Protein AF-A0A7S2Y1P5-F1 (afdb_monomer_lite)

Secondary structure (DSSP, 8-state):
-HHHHHHHHHHHHHHHTTTS-EEETTEEEPPGGG-HHHHHHHHHHHHHHHHHHHHHHHHHHHHHHHHHHHHHHHHHHHHHHHHHTS-HHHHHHS-HHHHHHHHHHHHHHHHHHHHH--

Sequence (118 aa):
RTLYFGQEYWVAVWTEGAEESVQAFGITFPPQTDGRSAQFQYLTAYAIILCAALAANLARSEWAVAGGSRAAKNVYSAMVARVLHAPMSYFETTPLGRLLNRFTYDMEIVDFVLTQNM

Structure (mmCIF, N/CA/C/O backbone):
data_AF-A0A7S2Y1P5-F1
#
_entry.id   AF-A0A7S2Y1P5-F1
#
loop_
_atom_site.group_PDB
_atom_site.id
_atom_site.type_symbol
_atom_site.label_atom_id
_atom_site.label_alt_id
_atom_site.label_comp_id
_atom_site.label_asym_id
_atom_site.label_entity_id
_atom_site.label_seq_id
_atom_site.pdbx_PDB_ins_code
_atom_site.Cartn_x
_atom_site.Cartn_y
_atom_site.Cartn_z
_atom_site.occupancy
_atom_site.B_iso_or_equiv
_atom_site.auth_seq_id
_atom_site.auth_comp_id
_atom_site.auth_asym_id
_atom_site.auth_atom_id
_atom_site.pdbx_PDB_model_num
ATOM 1 N N . ARG A 1 1 ? 2.676 -7.534 -3.598 1.00 63.53 1 ARG A N 1
ATOM 2 C CA . ARG A 1 1 ? 2.714 -8.771 -4.422 1.00 63.53 1 ARG A CA 1
ATOM 3 C C . ARG A 1 1 ? 2.368 -8.505 -5.889 1.00 63.53 1 ARG A C 1
ATOM 5 O O . ARG A 1 1 ? 3.102 -8.964 -6.742 1.00 63.53 1 ARG A O 1
ATOM 12 N N . THR A 1 2 ? 1.326 -7.731 -6.204 1.00 72.94 2 THR A N 1
ATOM 13 C CA . THR A 1 2 ? 0.969 -7.366 -7.595 1.00 72.94 2 THR A CA 1
ATOM 14 C C . THR A 1 2 ? 2.024 -6.504 -8.299 1.00 72.94 2 THR A C 1
ATOM 16 O O . THR A 1 2 ? 2.385 -6.797 -9.429 1.00 72.94 2 THR A O 1
ATOM 19 N N . LEU A 1 3 ? 2.589 -5.502 -7.614 1.00 78.94 3 LEU A N 1
ATOM 20 C CA . LEU A 1 3 ? 3.652 -4.638 -8.164 1.00 78.94 3 LEU A CA 1
ATOM 21 C C . LEU A 1 3 ? 4.929 -5.408 -8.543 1.00 78.94 3 LEU A C 1
ATOM 23 O O . LEU A 1 3 ? 5.606 -5.046 -9.497 1.00 78.94 3 LEU A O 1
ATOM 27 N N . TYR A 1 4 ? 5.220 -6.493 -7.824 1.00 83.19 4 TYR A N 1
ATOM 28 C CA . TYR A 1 4 ? 6.370 -7.357 -8.087 1.00 83.19 4 TYR A CA 1
ATOM 29 C C . TYR A 1 4 ? 6.233 -8.087 -9.430 1.00 83.19 4 TYR A C 1
ATOM 31 O O . TYR A 1 4 ? 7.174 -8.108 -10.210 1.00 83.19 4 TYR A O 1
ATOM 39 N N . PHE A 1 5 ? 5.033 -8.578 -9.763 1.00 87.12 5 PHE A N 1
ATOM 40 C CA . PHE A 1 5 ? 4.782 -9.187 -11.075 1.00 87.12 5 PHE A CA 1
ATOM 41 C C . PHE A 1 5 ? 5.035 -8.216 -12.234 1.00 87.12 5 PHE A C 1
ATOM 43 O O . PHE A 1 5 ? 5.533 -8.636 -13.271 1.00 87.12 5 PHE A O 1
ATOM 50 N N . GLY A 1 6 ? 4.730 -6.925 -12.063 1.00 85.88 6 GLY A N 1
ATOM 51 C CA . GLY A 1 6 ? 5.020 -5.910 -13.081 1.00 85.88 6 GLY A CA 1
ATOM 52 C C . GLY A 1 6 ? 6.520 -5.666 -13.281 1.00 85.88 6 GLY A C 1
ATOM 53 O O . GLY A 1 6 ? 6.960 -5.464 -14.410 1.00 85.88 6 GLY A O 1
ATOM 54 N N . GLN A 1 7 ? 7.308 -5.722 -12.204 1.00 88.12 7 GLN A N 1
ATOM 55 C CA . GLN A 1 7 ? 8.769 -5.607 -12.266 1.00 88.12 7 GLN A CA 1
ATOM 56 C C . GLN A 1 7 ? 9.394 -6.827 -12.948 1.00 88.12 7 GLN A C 1
ATOM 58 O O . GLN A 1 7 ? 10.186 -6.661 -13.868 1.00 88.12 7 GLN A O 1
ATOM 63 N N . GLU A 1 8 ? 8.985 -8.032 -12.550 1.00 90.25 8 GLU A N 1
ATOM 64 C CA . GLU A 1 8 ? 9.431 -9.291 -13.162 1.00 90.25 8 GLU A CA 1
ATOM 65 C C . GLU A 1 8 ? 9.075 -9.349 -14.653 1.00 90.25 8 GLU A C 1
ATOM 67 O O . GLU A 1 8 ? 9.919 -9.677 -15.485 1.00 90.25 8 GLU A O 1
ATOM 72 N N . TYR A 1 9 ? 7.852 -8.945 -15.012 1.00 90.75 9 TYR A N 1
ATOM 73 C CA . TYR A 1 9 ? 7.431 -8.833 -16.407 1.00 90.75 9 TYR A CA 1
ATOM 74 C C . TYR A 1 9 ? 8.333 -7.882 -17.201 1.00 90.75 9 TYR A C 1
ATOM 76 O O . TYR A 1 9 ? 8.778 -8.218 -18.295 1.00 90.75 9 TYR A O 1
ATOM 84 N N . TRP A 1 10 ? 8.633 -6.702 -16.650 1.00 92.31 10 TRP A N 1
ATOM 85 C CA . TRP A 1 10 ? 9.505 -5.748 -17.327 1.00 92.31 10 TRP A CA 1
ATOM 86 C C . TRP A 1 10 ? 10.932 -6.270 -17.491 1.00 92.31 10 TRP A C 1
ATOM 88 O O . TRP A 1 10 ? 11.528 -6.073 -18.544 1.00 92.31 10 TRP A O 1
ATOM 98 N N . VAL A 1 11 ? 11.478 -6.951 -16.481 1.00 91.81 11 VAL A N 1
ATOM 99 C CA . VAL A 1 11 ? 12.808 -7.567 -16.577 1.00 91.81 11 VAL A CA 1
ATOM 100 C C . VAL A 1 11 ? 12.826 -8.643 -17.663 1.00 91.81 11 VAL A C 1
ATOM 102 O O . VAL A 1 11 ? 13.771 -8.669 -18.445 1.00 91.81 11 VAL A O 1
ATOM 105 N N . ALA A 1 12 ? 11.772 -9.456 -17.784 1.00 91.50 12 ALA A N 1
ATOM 106 C CA . ALA A 1 12 ? 11.657 -10.445 -18.857 1.00 91.50 12 ALA A CA 1
ATOM 107 C C . ALA A 1 12 ? 11.674 -9.788 -20.252 1.00 91.50 12 ALA A C 1
ATOM 109 O O . ALA A 1 12 ? 12.500 -10.144 -21.093 1.00 91.50 12 ALA A O 1
ATOM 110 N N . VAL A 1 13 ? 10.843 -8.762 -20.460 1.00 90.25 13 VAL A N 1
ATOM 111 C CA . VAL A 1 13 ? 10.807 -7.961 -21.700 1.00 90.25 13 VAL A CA 1
ATOM 112 C C . VAL A 1 13 ? 12.162 -7.306 -21.987 1.00 90.25 13 VAL A C 1
ATOM 114 O O . VAL A 1 13 ? 12.630 -7.285 -23.123 1.00 90.25 13 VAL A O 1
ATOM 117 N N . TRP A 1 14 ? 12.818 -6.775 -20.954 1.00 90.38 14 TRP A N 1
ATOM 118 C CA . TRP A 1 14 ? 14.134 -6.160 -21.083 1.00 90.38 14 TRP A CA 1
ATOM 119 C C . TRP A 1 14 ? 15.185 -7.195 -21.524 1.00 90.38 14 TRP A C 1
ATOM 121 O O . TRP A 1 14 ? 15.993 -6.904 -22.406 1.00 90.38 14 TRP A O 1
ATOM 131 N N . THR A 1 15 ? 15.157 -8.416 -20.979 1.00 90.19 15 THR A N 1
ATOM 132 C CA . THR A 1 15 ? 16.076 -9.491 -21.394 1.00 90.19 15 THR A CA 1
ATOM 133 C C . THR A 1 15 ? 15.822 -10.009 -22.811 1.00 90.19 15 THR A C 1
ATOM 135 O O . THR A 1 15 ? 16.771 -10.411 -23.477 1.00 90.19 15 THR A O 1
ATOM 138 N N . GLU A 1 16 ? 14.579 -9.962 -23.291 1.00 89.12 16 GLU A N 1
ATOM 139 C CA . GLU A 1 16 ? 14.207 -10.361 -24.655 1.00 89.12 16 GLU A CA 1
ATOM 140 C C . GLU A 1 16 ? 14.715 -9.356 -25.707 1.00 89.12 16 GLU A C 1
ATOM 142 O O . GLU A 1 16 ? 15.165 -9.749 -26.780 1.00 89.12 16 GLU A O 1
ATOM 147 N N . GLY A 1 17 ? 14.767 -8.063 -25.364 1.00 85.81 17 GLY A N 1
ATOM 148 C CA . GLY A 1 17 ? 15.264 -6.985 -26.233 1.00 85.81 17 GLY A CA 1
ATOM 149 C C . GLY A 1 17 ? 16.785 -6.915 -26.407 1.00 85.81 17 GLY A C 1
ATOM 150 O O . GLY A 1 17 ? 17.324 -5.847 -26.713 1.00 85.81 17 GLY A O 1
ATOM 151 N N . ALA A 1 18 ? 17.505 -8.011 -26.151 1.00 83.50 18 ALA A N 1
ATOM 152 C CA . ALA A 1 18 ? 18.960 -8.059 -26.265 1.00 83.50 18 ALA A CA 1
ATOM 153 C C . ALA A 1 18 ? 19.419 -7.907 -27.726 1.00 83.50 18 ALA A C 1
ATOM 155 O O . ALA A 1 18 ? 20.218 -7.018 -28.026 1.00 83.50 18 ALA A O 1
ATOM 156 N N . GLU A 1 19 ? 18.884 -8.738 -28.623 1.00 81.69 19 GLU A N 1
ATOM 157 C CA . GLU A 1 19 ? 19.267 -8.784 -30.044 1.00 81.69 19 GLU A CA 1
ATOM 158 C C . GLU A 1 19 ? 18.135 -8.351 -30.988 1.00 81.69 19 GLU A C 1
ATOM 160 O O . GLU A 1 19 ? 18.410 -7.817 -32.061 1.00 81.69 19 GLU A O 1
ATOM 165 N N . GLU A 1 20 ? 16.873 -8.510 -30.577 1.00 85.19 20 GLU A N 1
ATOM 166 C CA . GLU A 1 20 ? 15.695 -8.142 -31.368 1.00 85.19 20 GLU A CA 1
ATOM 167 C C . GLU A 1 20 ? 14.957 -6.932 -30.774 1.00 85.19 20 GLU A C 1
ATOM 169 O O . GLU A 1 20 ? 15.084 -6.606 -29.593 1.00 85.19 20 GLU A O 1
ATOM 174 N N . SER A 1 21 ? 14.184 -6.229 -31.607 1.00 84.56 21 SER A N 1
ATOM 175 C CA . SER A 1 21 ? 13.338 -5.126 -31.148 1.00 84.56 21 SER A CA 1
ATOM 176 C C . SER A 1 21 ? 12.091 -5.665 -30.456 1.00 84.56 21 SER A C 1
ATOM 178 O O . SER A 1 21 ? 11.346 -6.440 -31.058 1.00 84.56 21 SER A O 1
ATOM 180 N N . VAL A 1 22 ? 11.809 -5.195 -29.243 1.00 88.25 22 VAL A N 1
ATOM 181 C CA . VAL A 1 22 ? 10.649 -5.642 -28.463 1.00 88.25 22 VAL A CA 1
ATOM 182 C C . VAL A 1 22 ? 9.634 -4.516 -28.338 1.00 88.25 22 VAL A C 1
ATOM 184 O O . VAL A 1 22 ? 9.979 -3.353 -28.120 1.00 88.25 22 VAL A O 1
ATOM 187 N N . GLN A 1 23 ? 8.352 -4.853 -28.468 1.00 85.88 23 GLN A N 1
ATOM 188 C CA . GLN A 1 23 ? 7.264 -3.910 -28.253 1.00 85.88 23 GLN A CA 1
ATOM 189 C C . GLN A 1 23 ? 6.707 -4.070 -26.838 1.00 85.88 23 GLN A C 1
ATOM 191 O O . GLN A 1 23 ? 6.169 -5.116 -26.483 1.00 85.88 23 GLN A O 1
ATOM 196 N N . ALA A 1 24 ? 6.788 -3.013 -26.032 1.00 83.75 24 ALA A N 1
ATOM 197 C CA . ALA A 1 24 ? 6.260 -3.008 -24.675 1.00 83.75 24 ALA A CA 1
ATOM 198 C C . ALA A 1 24 ? 5.572 -1.680 -24.361 1.00 83.75 24 ALA A C 1
ATOM 200 O O . ALA A 1 24 ? 6.015 -0.615 -24.781 1.00 83.75 24 ALA A O 1
ATOM 201 N N . PHE A 1 25 ? 4.446 -1.738 -23.645 1.00 80.00 25 PHE A N 1
ATOM 202 C CA . PHE A 1 25 ? 3.622 -0.561 -23.325 1.00 80.00 25 PHE A CA 1
ATOM 203 C C . PHE A 1 25 ? 3.212 0.286 -24.552 1.00 80.00 25 PHE A C 1
ATOM 205 O O . PHE A 1 25 ? 3.012 1.491 -24.438 1.00 80.00 25 PHE A O 1
ATOM 212 N N . GLY A 1 26 ? 3.098 -0.334 -25.734 1.00 81.44 26 GLY A N 1
ATOM 213 C CA . GLY A 1 26 ? 2.800 0.359 -26.996 1.00 81.44 26 GLY A CA 1
ATOM 214 C C . GLY A 1 26 ? 3.983 1.129 -27.602 1.00 81.44 26 GLY A C 1
ATOM 215 O O . GLY A 1 26 ? 3.818 1.778 -28.631 1.00 81.44 26 GLY A O 1
ATOM 216 N N . ILE A 1 27 ? 5.171 1.037 -27.000 1.00 84.06 27 ILE A N 1
ATOM 217 C CA . ILE A 1 27 ? 6.419 1.648 -27.463 1.00 84.06 27 ILE A CA 1
ATOM 218 C C . ILE A 1 27 ? 7.298 0.540 -28.054 1.00 84.06 27 ILE A C 1
ATOM 220 O O . ILE A 1 27 ? 7.392 -0.552 -27.494 1.00 84.06 27 ILE A O 1
ATOM 224 N N . THR A 1 28 ? 7.922 0.804 -29.202 1.00 86.62 28 THR A N 1
ATOM 225 C CA . THR A 1 28 ? 8.900 -0.121 -29.797 1.00 86.62 28 THR A CA 1
ATOM 226 C C . THR A 1 28 ? 10.279 0.232 -29.267 1.00 86.62 28 THR A C 1
ATOM 228 O O . THR A 1 28 ? 10.730 1.363 -29.452 1.00 86.62 28 THR A O 1
ATOM 231 N N . PHE A 1 29 ? 10.929 -0.717 -28.603 1.00 87.19 29 PHE A N 1
ATOM 232 C CA . PHE A 1 29 ? 12.280 -0.553 -28.095 1.00 87.19 29 PHE A CA 1
ATOM 233 C C . PHE A 1 29 ? 13.281 -1.176 -29.079 1.00 87.19 29 PHE A C 1
ATOM 235 O O . PHE A 1 29 ? 13.090 -2.322 -29.495 1.00 87.19 29 PHE A O 1
ATOM 242 N N . PRO A 1 30 ? 14.329 -0.438 -29.486 1.00 86.62 30 PRO A N 1
ATOM 243 C CA . PRO A 1 30 ? 15.372 -0.976 -30.350 1.00 86.62 30 PRO A CA 1
ATOM 244 C C . PRO A 1 30 ? 16.219 -2.029 -29.609 1.00 86.62 30 PRO A C 1
ATOM 246 O O . PRO A 1 30 ? 16.230 -2.043 -28.371 1.00 86.62 30 PRO A O 1
ATOM 249 N N . PRO A 1 31 ? 16.948 -2.892 -30.337 1.00 88.06 31 PRO A N 1
ATOM 250 C CA . PRO A 1 31 ? 17.881 -3.841 -29.738 1.00 88.06 31 PRO A CA 1
ATOM 251 C C . PRO A 1 31 ? 18.916 -3.147 -28.848 1.00 88.06 31 PRO A C 1
ATOM 253 O O . PRO A 1 31 ? 19.401 -2.057 -29.160 1.00 88.06 31 PRO A O 1
ATOM 256 N N . GLN A 1 32 ? 19.320 -3.785 -27.751 1.00 85.19 32 GLN A N 1
ATOM 257 C CA . GLN A 1 32 ? 20.368 -3.239 -26.876 1.00 85.19 32 GLN A CA 1
ATOM 258 C C . GLN A 1 32 ? 21.741 -3.132 -27.551 1.00 85.19 32 GLN A C 1
ATOM 260 O O . GLN A 1 32 ? 22.586 -2.352 -27.099 1.00 85.19 32 GLN A O 1
ATOM 265 N N . THR A 1 33 ? 21.972 -3.908 -28.612 1.00 83.81 33 THR A N 1
ATOM 266 C CA . THR A 1 33 ? 23.199 -3.886 -29.421 1.00 83.81 33 THR A CA 1
ATOM 267 C C . THR A 1 33 ? 23.359 -2.604 -30.237 1.00 83.81 33 THR A C 1
ATOM 269 O O . THR A 1 33 ? 24.482 -2.266 -30.608 1.00 83.81 33 THR A O 1
ATOM 272 N N . ASP A 1 34 ? 22.280 -1.840 -30.436 1.00 81.38 34 ASP A N 1
ATOM 273 C CA . ASP A 1 34 ? 22.240 -0.621 -31.259 1.00 81.38 34 ASP A CA 1
ATOM 274 C C . ASP A 1 34 ? 22.872 0.610 -30.563 1.00 81.38 34 ASP A C 1
ATOM 276 O O . ASP A 1 34 ? 22.798 1.750 -31.027 1.00 81.38 34 ASP A O 1
ATOM 280 N N . GLY A 1 35 ? 23.534 0.383 -29.423 1.00 85.94 35 GLY A N 1
ATOM 281 C CA . GLY A 1 35 ? 24.381 1.347 -28.733 1.00 85.94 35 GLY A CA 1
ATOM 282 C C . GLY A 1 35 ? 23.820 1.858 -27.405 1.00 85.94 35 GLY A C 1
ATOM 283 O O . GLY A 1 35 ? 22.800 1.414 -26.876 1.00 85.94 35 GLY A O 1
ATOM 284 N N . ARG A 1 36 ? 24.528 2.832 -26.821 1.00 85.19 36 ARG A N 1
ATOM 285 C CA . ARG A 1 36 ? 24.253 3.331 -25.462 1.00 85.19 36 ARG A CA 1
ATOM 286 C C . ARG A 1 36 ? 22.883 4.005 -25.331 1.00 85.19 36 ARG A C 1
ATOM 288 O O . ARG A 1 36 ? 22.283 3.959 -24.262 1.00 85.19 36 ARG A O 1
ATOM 295 N N . SER A 1 37 ? 22.396 4.635 -26.401 1.00 86.12 37 SER A N 1
ATOM 296 C CA . SER A 1 37 ? 21.086 5.297 -26.441 1.00 86.12 37 SER A CA 1
ATOM 297 C C . SER A 1 37 ? 19.936 4.308 -26.245 1.00 86.12 37 SER A C 1
ATOM 299 O O . SER A 1 37 ? 19.026 4.604 -25.473 1.00 86.12 37 SER A O 1
ATOM 301 N N . ALA A 1 38 ? 20.008 3.126 -26.868 1.00 85.62 38 ALA A N 1
ATOM 302 C CA . ALA A 1 38 ? 19.022 2.060 -26.705 1.00 85.62 38 ALA A CA 1
ATOM 303 C C . ALA A 1 38 ? 18.982 1.569 -25.250 1.00 85.62 38 ALA A C 1
ATOM 305 O O . ALA A 1 38 ? 17.924 1.542 -24.626 1.00 85.62 38 ALA A O 1
ATOM 306 N N . GLN A 1 39 ? 20.148 1.303 -24.650 1.00 87.31 39 GLN A N 1
ATOM 307 C CA . GLN A 1 39 ? 20.254 0.867 -23.250 1.00 87.31 39 GLN A CA 1
ATOM 308 C C . GLN A 1 39 ? 19.670 1.887 -22.256 1.00 87.31 39 GLN A C 1
ATOM 310 O O . GLN A 1 39 ? 19.006 1.505 -21.289 1.00 87.31 39 GLN A O 1
ATOM 315 N N . PHE A 1 40 ? 19.867 3.189 -22.499 1.00 89.31 40 PHE A N 1
ATOM 316 C CA . PHE A 1 40 ? 19.289 4.240 -21.657 1.00 89.31 40 PHE A CA 1
ATOM 317 C C . PHE A 1 40 ? 17.756 4.259 -21.687 1.00 89.31 40 PHE A C 1
ATOM 319 O O . PHE A 1 40 ? 17.148 4.587 -20.665 1.00 89.31 40 PHE A O 1
ATOM 326 N N . GLN A 1 41 ? 17.116 3.895 -22.803 1.00 87.69 41 GLN A N 1
ATOM 327 C CA . GLN A 1 41 ? 15.653 3.832 -22.885 1.00 87.69 41 GLN A CA 1
ATOM 328 C C . GLN A 1 41 ? 15.088 2.734 -21.973 1.00 87.69 41 GLN A C 1
ATOM 330 O O . GLN A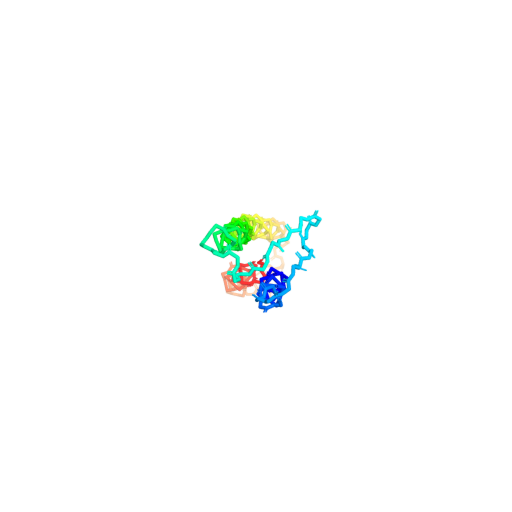 1 41 ? 14.171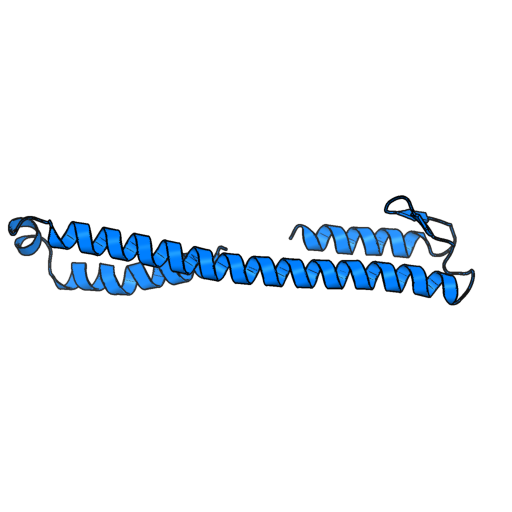 3.009 -21.196 1.00 87.69 41 GLN A O 1
ATOM 335 N N . TYR A 1 42 ? 15.685 1.536 -21.984 1.00 89.56 42 TYR A N 1
ATOM 336 C CA . TYR A 1 42 ? 15.294 0.444 -21.082 1.00 89.56 42 TYR A CA 1
ATOM 337 C C . TYR A 1 42 ? 15.512 0.805 -19.608 1.00 89.56 42 TYR A C 1
ATOM 339 O O . TYR A 1 42 ? 14.627 0.591 -18.776 1.00 89.56 42 TYR A O 1
ATOM 347 N N . LEU A 1 43 ? 16.661 1.415 -19.290 1.00 91.19 43 LEU A N 1
ATOM 348 C CA . LEU A 1 43 ? 16.980 1.851 -17.929 1.00 91.19 43 LEU A CA 1
ATOM 349 C C . LEU A 1 43 ? 15.997 2.918 -17.430 1.00 91.19 43 LEU A C 1
ATOM 351 O O . LEU A 1 43 ? 15.541 2.856 -16.291 1.00 91.19 43 LEU A O 1
ATOM 355 N N . THR A 1 44 ? 15.652 3.885 -18.284 1.00 91.00 44 THR A N 1
ATOM 356 C CA . THR A 1 44 ? 14.716 4.964 -17.939 1.00 91.00 44 THR A CA 1
ATOM 357 C C . THR A 1 44 ? 13.317 4.412 -17.681 1.00 91.00 44 THR A C 1
ATOM 359 O O . THR A 1 44 ? 12.695 4.763 -16.680 1.00 91.00 44 THR A O 1
ATOM 362 N N . ALA A 1 45 ? 12.834 3.504 -18.533 1.00 91.06 45 ALA A N 1
ATOM 363 C CA . ALA A 1 45 ? 11.549 2.842 -18.327 1.00 91.06 45 ALA A CA 1
ATOM 364 C C . ALA A 1 45 ? 11.535 2.018 -17.027 1.00 91.06 45 ALA A C 1
ATOM 366 O O . ALA A 1 45 ? 10.589 2.124 -16.244 1.00 91.06 45 ALA A O 1
ATOM 367 N N . TYR A 1 46 ? 12.615 1.288 -16.729 1.00 91.19 46 TYR A N 1
ATOM 368 C CA . TYR A 1 46 ? 12.730 0.568 -15.462 1.00 91.19 46 TYR A CA 1
ATOM 369 C C . TYR A 1 46 ? 12.736 1.509 -14.250 1.00 91.19 46 TYR A C 1
ATOM 371 O O . TYR A 1 46 ? 12.035 1.263 -13.269 1.00 91.19 46 TYR A O 1
ATOM 379 N N . ALA A 1 47 ? 13.466 2.626 -14.327 1.00 93.50 47 ALA A N 1
ATOM 380 C CA . ALA A 1 47 ? 13.495 3.635 -13.273 1.00 93.50 47 ALA A CA 1
ATOM 381 C C . ALA A 1 47 ? 12.100 4.223 -13.004 1.00 93.50 47 ALA A C 1
ATOM 383 O O . ALA A 1 47 ? 11.720 4.386 -11.845 1.00 93.50 47 ALA A O 1
ATOM 384 N N . ILE A 1 48 ? 11.303 4.476 -14.049 1.00 92.94 48 ILE A N 1
ATOM 385 C CA . ILE A 1 48 ? 9.913 4.934 -13.907 1.00 92.94 48 ILE A CA 1
ATOM 386 C C . ILE A 1 48 ? 9.063 3.882 -13.187 1.00 92.94 48 ILE A C 1
ATOM 388 O O . ILE A 1 48 ? 8.334 4.228 -12.257 1.00 92.94 48 ILE A O 1
ATOM 392 N N . ILE A 1 49 ? 9.180 2.604 -13.563 1.00 91.81 49 ILE A N 1
ATOM 393 C CA . ILE A 1 49 ? 8.449 1.502 -12.916 1.00 91.81 49 ILE A CA 1
ATOM 394 C C . ILE A 1 49 ? 8.814 1.406 -11.430 1.00 91.81 49 ILE A C 1
ATOM 396 O O . ILE A 1 49 ? 7.927 1.272 -10.585 1.00 91.81 49 ILE A O 1
ATOM 400 N N . LEU A 1 50 ? 10.100 1.519 -11.090 1.00 92.12 50 LEU A N 1
ATOM 401 C CA . LEU A 1 50 ? 10.566 1.508 -9.702 1.00 92.12 50 LEU A CA 1
ATOM 402 C C . LEU A 1 50 ? 10.052 2.716 -8.912 1.00 92.12 50 LEU A C 1
ATOM 404 O O . LEU A 1 50 ? 9.537 2.542 -7.807 1.00 92.12 50 LEU A O 1
ATOM 408 N N . CYS A 1 51 ? 10.131 3.920 -9.479 1.00 94.06 51 CYS A N 1
ATOM 409 C CA . CYS A 1 51 ? 9.609 5.134 -8.853 1.00 94.06 51 CYS A CA 1
ATOM 410 C C . CYS A 1 51 ? 8.095 5.049 -8.619 1.00 94.06 51 CYS A C 1
ATOM 412 O O . CYS A 1 51 ? 7.621 5.373 -7.530 1.00 94.06 51 CYS A O 1
ATOM 414 N N . ALA A 1 52 ? 7.335 4.560 -9.603 1.00 92.38 52 ALA A N 1
ATOM 415 C CA . ALA A 1 52 ? 5.896 4.356 -9.475 1.00 92.38 52 ALA A CA 1
ATOM 416 C C . ALA A 1 52 ? 5.565 3.306 -8.402 1.00 92.38 52 ALA A C 1
ATOM 418 O O . ALA A 1 52 ? 4.675 3.520 -7.578 1.00 92.38 52 ALA A O 1
ATOM 419 N N . ALA A 1 53 ? 6.310 2.197 -8.359 1.00 91.38 53 ALA A N 1
ATOM 420 C CA . ALA A 1 53 ? 6.143 1.168 -7.338 1.00 91.38 53 ALA A CA 1
ATOM 421 C C . ALA A 1 53 ? 6.469 1.691 -5.930 1.00 91.38 53 ALA A C 1
ATOM 423 O O . ALA A 1 53 ? 5.749 1.372 -4.981 1.00 91.38 53 ALA A O 1
ATOM 424 N N . LEU A 1 54 ? 7.516 2.507 -5.780 1.00 91.94 54 LEU A N 1
ATOM 425 C CA . LEU A 1 54 ? 7.864 3.147 -4.512 1.00 91.94 54 LEU A CA 1
ATOM 426 C C . LEU A 1 54 ? 6.745 4.085 -4.048 1.00 91.94 54 LEU A C 1
ATOM 428 O O . LEU A 1 54 ? 6.266 3.955 -2.923 1.00 91.94 54 LEU A O 1
ATOM 432 N N . ALA A 1 55 ? 6.280 4.973 -4.930 1.00 93.56 55 ALA A N 1
ATOM 433 C CA . ALA A 1 55 ? 5.193 5.901 -4.630 1.00 93.56 55 ALA A CA 1
ATOM 434 C C . ALA A 1 55 ? 3.904 5.164 -4.230 1.00 93.56 55 ALA A C 1
ATOM 436 O O . ALA A 1 55 ? 3.269 5.521 -3.238 1.00 93.56 55 ALA A O 1
ATOM 437 N N . ALA A 1 56 ? 3.548 4.092 -4.944 1.00 91.50 56 ALA A N 1
ATOM 438 C CA . ALA A 1 56 ? 2.386 3.271 -4.619 1.00 91.50 56 ALA A CA 1
ATOM 439 C C . ALA A 1 56 ? 2.518 2.570 -3.255 1.00 91.50 56 ALA A C 1
ATOM 441 O O . ALA A 1 56 ? 1.536 2.475 -2.519 1.00 91.50 56 ALA A O 1
ATOM 442 N N . ASN A 1 57 ? 3.716 2.098 -2.889 1.00 89.81 57 ASN A N 1
ATOM 443 C CA . ASN A 1 57 ? 3.945 1.493 -1.574 1.00 89.81 57 ASN A CA 1
ATOM 444 C C . ASN A 1 57 ? 3.820 2.512 -0.439 1.00 89.81 57 ASN A C 1
ATOM 446 O O . ASN A 1 57 ? 3.188 2.193 0.565 1.00 89.81 57 ASN A O 1
ATOM 450 N N . LEU A 1 58 ? 4.364 3.720 -0.617 1.00 91.06 58 LEU A N 1
ATOM 451 C CA . LEU A 1 58 ? 4.231 4.805 0.360 1.00 91.06 58 LEU A CA 1
ATOM 452 C C . LEU A 1 58 ? 2.770 5.237 0.519 1.00 91.06 58 LEU A C 1
ATOM 454 O O . LEU A 1 58 ? 2.268 5.354 1.632 1.00 91.06 58 LEU A O 1
ATOM 458 N N . ALA A 1 59 ? 2.049 5.408 -0.592 1.00 91.50 59 ALA A N 1
ATOM 459 C CA . ALA A 1 59 ? 0.629 5.737 -0.545 1.00 91.50 59 ALA A CA 1
ATOM 460 C C . ALA A 1 59 ? -0.175 4.653 0.190 1.00 91.50 59 ALA A C 1
ATOM 462 O O . ALA A 1 59 ? -0.997 4.969 1.049 1.00 91.50 59 ALA A O 1
ATOM 463 N N . ARG A 1 60 ? 0.104 3.371 -0.093 1.00 88.75 60 ARG A N 1
ATOM 464 C CA . ARG A 1 60 ? -0.536 2.249 0.602 1.00 88.75 60 ARG A CA 1
ATOM 465 C C . ARG A 1 60 ? -0.235 2.264 2.100 1.00 88.75 60 ARG A C 1
ATOM 467 O O . ARG A 1 60 ? -1.165 2.081 2.878 1.00 88.75 60 ARG A O 1
ATOM 474 N N . SER A 1 61 ? 1.020 2.475 2.509 1.00 87.69 61 SER A N 1
ATOM 475 C CA . SER A 1 61 ? 1.383 2.479 3.933 1.00 87.69 61 SER A CA 1
ATOM 476 C C . SER A 1 61 ? 0.712 3.618 4.694 1.00 87.69 61 SER A C 1
ATOM 478 O O . SER A 1 61 ? 0.177 3.392 5.774 1.00 87.69 61 SER A O 1
ATOM 480 N N . GLU A 1 62 ? 0.667 4.819 4.116 1.00 88.62 62 GLU A N 1
ATOM 481 C CA . GLU A 1 62 ? -0.015 5.960 4.737 1.00 88.62 62 GLU A CA 1
ATOM 482 C C . GLU A 1 62 ? -1.525 5.719 4.859 1.00 88.62 62 GLU A C 1
ATOM 484 O O . GLU A 1 62 ? -2.125 5.961 5.908 1.00 88.62 62 GLU A O 1
ATOM 489 N N . TRP A 1 63 ? -2.152 5.182 3.807 1.00 89.25 63 TRP A N 1
ATOM 490 C CA . TRP A 1 63 ? -3.578 4.853 3.824 1.00 89.25 63 TRP A CA 1
ATOM 491 C C . TRP A 1 63 ? -3.908 3.766 4.849 1.00 89.25 63 TRP A C 1
ATOM 493 O O . TRP A 1 63 ? -4.903 3.891 5.564 1.00 89.25 63 TRP A O 1
ATOM 503 N N . ALA A 1 64 ? -3.069 2.734 4.950 1.00 88.31 64 ALA A N 1
ATOM 504 C CA . ALA A 1 64 ? -3.200 1.661 5.930 1.00 88.31 64 ALA A CA 1
ATOM 505 C C . ALA A 1 64 ? -3.137 2.196 7.368 1.00 88.31 64 ALA A C 1
ATOM 507 O O . ALA A 1 64 ? -4.033 1.925 8.166 1.00 88.31 64 ALA A O 1
ATOM 508 N N . VAL A 1 65 ? -2.138 3.024 7.690 1.00 87.50 65 VAL A N 1
ATOM 509 C CA . VAL A 1 65 ? -1.972 3.601 9.035 1.00 87.50 65 VAL A CA 1
ATOM 510 C C . VAL A 1 65 ? -3.130 4.539 9.386 1.00 87.50 65 VAL A C 1
ATOM 512 O O . VAL A 1 65 ? -3.708 4.446 10.474 1.00 87.50 65 VAL A O 1
ATOM 515 N N . ALA A 1 66 ? -3.521 5.421 8.462 1.00 88.44 66 ALA A N 1
ATOM 516 C CA . ALA A 1 66 ? -4.633 6.341 8.679 1.00 88.44 66 ALA A CA 1
ATOM 517 C C . ALA A 1 66 ? -5.972 5.597 8.849 1.00 88.44 66 ALA A C 1
ATOM 519 O O . ALA A 1 66 ? -6.750 5.907 9.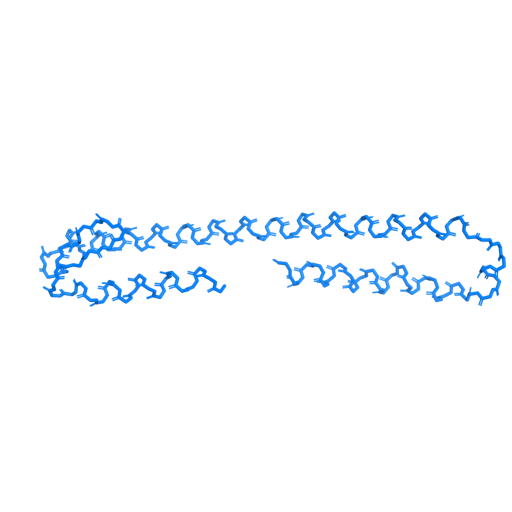759 1.00 88.44 66 ALA A O 1
ATOM 520 N N . GLY A 1 67 ? -6.225 4.593 8.003 1.00 89.38 67 GLY A N 1
ATOM 521 C CA . GLY A 1 67 ? -7.412 3.742 8.058 1.00 89.38 67 GLY A CA 1
ATOM 522 C C . GLY A 1 67 ? -7.477 2.916 9.341 1.00 89.38 67 GLY A C 1
ATOM 523 O O . GLY A 1 67 ? -8.498 2.945 10.033 1.00 89.38 67 GLY A O 1
ATOM 524 N N . GLY A 1 68 ? -6.373 2.259 9.707 1.00 88.56 68 GLY A N 1
ATOM 525 C CA . GLY A 1 68 ? -6.239 1.473 10.932 1.00 88.56 68 GLY A CA 1
ATOM 526 C C . GLY A 1 68 ? -6.476 2.314 12.186 1.00 88.56 68 GLY A C 1
ATOM 527 O O . GLY A 1 68 ? -7.328 1.967 13.002 1.00 88.56 68 GLY A O 1
ATOM 528 N N . SER A 1 69 ? -5.839 3.488 12.292 1.00 87.19 69 SER A N 1
ATOM 529 C CA . SER A 1 69 ? -6.044 4.401 13.428 1.00 87.19 69 SER A CA 1
ATOM 530 C C . SER A 1 69 ? -7.497 4.874 13.547 1.00 87.19 69 SER A C 1
ATOM 532 O O . SER A 1 69 ? -8.040 4.995 14.649 1.00 87.19 69 SER A O 1
ATOM 534 N N . ARG A 1 70 ? -8.164 5.146 12.418 1.00 90.56 70 ARG A N 1
ATOM 535 C CA . ARG A 1 70 ? -9.575 5.552 12.414 1.00 90.56 70 ARG A CA 1
ATOM 536 C C . ARG A 1 70 ? -10.491 4.403 12.837 1.00 90.56 70 ARG A C 1
ATOM 538 O O . ARG A 1 70 ? -11.408 4.632 13.625 1.00 90.56 70 ARG A O 1
ATOM 545 N N . ALA A 1 71 ? -10.241 3.194 12.340 1.00 90.00 71 ALA A N 1
ATOM 546 C CA . ALA A 1 71 ? -10.999 1.999 12.695 1.00 90.00 71 ALA A CA 1
ATOM 547 C C . ALA A 1 71 ? -10.861 1.670 14.190 1.00 90.00 71 ALA A C 1
ATOM 549 O O . ALA A 1 71 ? -11.876 1.524 14.871 1.00 90.00 71 ALA A O 1
ATOM 550 N N . ALA A 1 72 ? -9.634 1.674 14.714 1.00 88.75 72 ALA A N 1
ATOM 551 C CA . ALA A 1 72 ? -9.326 1.498 16.131 1.00 88.75 72 ALA A CA 1
ATOM 552 C C . ALA A 1 72 ? -10.101 2.471 17.032 1.00 88.75 72 ALA A C 1
ATOM 554 O O . ALA A 1 72 ? -10.818 2.063 17.948 1.00 88.75 72 ALA A O 1
ATOM 555 N N . LYS A 1 73 ? -10.039 3.773 16.717 1.00 90.19 73 LYS A N 1
ATOM 556 C CA . LYS A 1 73 ? -10.760 4.820 17.463 1.00 90.19 73 LYS A CA 1
ATOM 557 C C . LYS A 1 73 ? -12.271 4.597 17.464 1.00 90.19 73 LYS A C 1
ATOM 559 O O . LYS A 1 73 ? -12.915 4.791 18.495 1.00 90.19 73 LYS A O 1
ATOM 564 N N . ASN A 1 74 ? -12.836 4.177 16.334 1.00 93.00 74 ASN A N 1
ATOM 565 C CA . ASN A 1 74 ? -14.267 3.899 16.230 1.00 93.00 74 ASN A CA 1
ATOM 566 C C . ASN A 1 74 ? -14.674 2.690 17.086 1.00 93.00 74 ASN A C 1
ATOM 568 O O . ASN A 1 74 ? -15.682 2.759 17.790 1.00 93.00 74 ASN A O 1
ATOM 572 N N . VAL A 1 75 ? -13.886 1.608 17.066 1.00 91.75 75 VAL A N 1
ATOM 573 C CA . VAL A 1 75 ? -14.129 0.414 17.893 1.00 91.75 75 VAL A CA 1
ATOM 574 C C . VAL A 1 75 ? -14.043 0.762 19.379 1.00 91.75 75 VAL A C 1
ATOM 576 O O . VAL A 1 75 ? -14.965 0.438 20.131 1.00 91.75 75 VAL A O 1
ATOM 579 N N . TYR A 1 76 ? -13.002 1.494 19.787 1.00 92.00 76 TYR A N 1
ATOM 580 C CA . TYR A 1 76 ? -12.830 1.940 21.169 1.00 92.00 76 TYR A CA 1
ATOM 581 C C . TYR A 1 76 ? -14.006 2.799 21.644 1.00 92.00 76 TYR A C 1
ATOM 583 O O . TYR A 1 76 ? -14.606 2.526 22.683 1.00 92.00 76 TYR A O 1
ATOM 591 N N . SER A 1 77 ? -14.388 3.808 20.855 1.00 93.00 77 SER A N 1
ATOM 592 C CA . SER A 1 77 ? -15.496 4.705 21.193 1.00 93.00 77 SER A CA 1
ATOM 593 C C . SER A 1 77 ? -16.823 3.951 21.324 1.00 93.00 77 SER A C 1
ATOM 595 O O . SER A 1 77 ? -17.554 4.156 22.296 1.00 93.00 77 SER A O 1
ATOM 597 N N . ALA A 1 78 ? -17.108 3.020 20.408 1.00 93.50 78 ALA A N 1
ATOM 598 C CA . ALA A 1 78 ? -18.301 2.183 20.480 1.00 93.50 78 ALA A CA 1
ATOM 599 C C . ALA A 1 78 ? -18.297 1.268 21.717 1.00 93.50 78 ALA A C 1
ATOM 601 O O . ALA A 1 78 ? -19.340 1.076 22.347 1.00 93.50 78 ALA A O 1
ATOM 602 N N . MET A 1 79 ? -17.137 0.720 22.088 1.00 90.94 79 MET A N 1
ATOM 603 C CA . MET A 1 79 ? -16.988 -0.112 23.281 1.00 90.94 79 MET A CA 1
ATOM 604 C C . MET A 1 79 ? -17.225 0.695 24.563 1.00 90.94 79 MET A C 1
ATOM 606 O O . MET A 1 79 ? -18.030 0.276 25.394 1.00 90.94 79 MET A O 1
ATOM 610 N N . VAL A 1 80 ? -16.596 1.868 24.698 1.00 92.06 80 VAL A N 1
ATOM 611 C CA . VAL A 1 80 ? -16.805 2.775 25.840 1.00 92.06 80 VAL A CA 1
ATOM 612 C C . VAL A 1 80 ? -18.274 3.170 25.950 1.00 92.06 80 VAL A C 1
ATOM 614 O O . VAL A 1 80 ? -18.863 3.041 27.021 1.00 92.06 80 VAL A O 1
ATOM 617 N N . ALA A 1 81 ? -18.898 3.580 24.841 1.00 94.62 81 ALA A N 1
ATOM 618 C CA . ALA A 1 81 ? -20.303 3.968 24.835 1.00 94.62 81 ALA A CA 1
ATOM 619 C C . ALA A 1 81 ? -21.212 2.831 25.327 1.00 94.62 81 ALA A C 1
ATOM 621 O O . ALA A 1 81 ? -22.079 3.064 26.166 1.00 94.62 81 ALA A O 1
ATOM 622 N N . ARG A 1 82 ? -20.995 1.592 24.868 1.00 91.56 82 ARG A N 1
ATOM 623 C CA . ARG A 1 82 ? -21.787 0.432 25.310 1.00 91.56 82 ARG A CA 1
ATOM 624 C C . ARG A 1 82 ? -21.589 0.100 26.783 1.00 91.56 82 ARG A C 1
ATOM 626 O O . ARG A 1 82 ? -22.554 -0.260 27.445 1.00 91.56 82 ARG A O 1
ATOM 633 N N . VAL A 1 83 ? -20.366 0.227 27.292 1.00 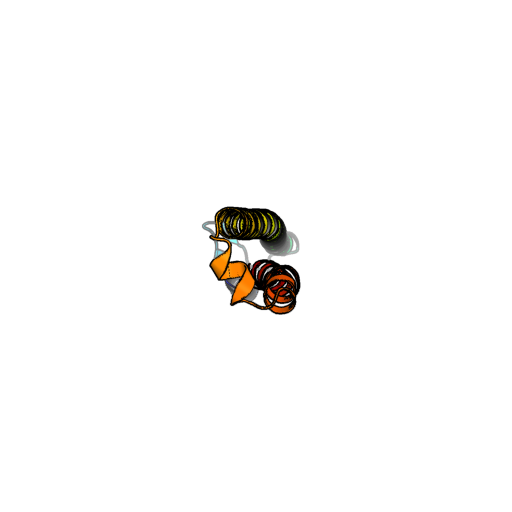91.12 83 VAL A N 1
ATOM 634 C CA . VAL A 1 83 ? -20.071 -0.016 28.708 1.00 91.12 83 VAL A CA 1
ATOM 635 C C . VAL A 1 83 ? -20.733 1.042 29.589 1.00 91.12 83 VAL A C 1
ATOM 637 O O . VAL A 1 83 ? -21.365 0.685 30.573 1.00 91.12 83 VAL A O 1
ATOM 640 N N . LEU A 1 84 ? -20.666 2.323 29.217 1.00 90.62 84 LEU A N 1
ATOM 641 C CA . LEU A 1 84 ? -21.283 3.407 29.993 1.00 90.62 84 LEU A CA 1
ATOM 642 C C . LEU A 1 84 ? -22.818 3.322 30.055 1.00 90.62 84 LEU A C 1
ATOM 644 O O . LEU A 1 84 ? -23.408 3.805 31.014 1.00 90.62 84 LEU A O 1
ATOM 648 N N . HIS A 1 85 ? -23.459 2.703 29.059 1.00 94.00 85 HIS A N 1
ATOM 649 C CA . HIS A 1 85 ? -24.912 2.485 29.033 1.00 94.00 85 HIS A CA 1
ATOM 650 C C . HIS A 1 85 ? -25.338 1.120 29.604 1.00 94.00 85 HIS A C 1
ATOM 652 O O . HIS A 1 85 ? -26.520 0.777 29.548 1.00 94.00 85 HIS A O 1
ATOM 658 N N . ALA A 1 86 ? -24.405 0.315 30.121 1.00 91.12 86 ALA A N 1
ATOM 659 C CA . ALA A 1 86 ? -24.732 -0.986 30.693 1.00 91.12 86 ALA A CA 1
ATOM 660 C C . ALA A 1 86 ? -25.422 -0.837 32.069 1.00 91.12 86 ALA A C 1
ATOM 662 O O . ALA A 1 86 ? -25.074 0.058 32.841 1.00 91.12 86 ALA A O 1
ATOM 663 N N . PRO A 1 87 ? -26.391 -1.710 32.411 1.00 92.25 87 PRO A N 1
ATOM 664 C CA . PRO A 1 87 ? -27.066 -1.675 33.709 1.00 92.25 87 PRO A CA 1
ATOM 665 C C . PRO A 1 87 ? -26.112 -2.046 34.851 1.00 92.25 87 PRO A C 1
ATOM 667 O O . PRO A 1 87 ? -25.144 -2.774 34.652 1.00 92.25 87 PRO A O 1
ATOM 670 N N . MET A 1 88 ? -26.418 -1.622 36.080 1.00 87.88 88 MET A N 1
ATOM 671 C CA . MET A 1 88 ? -25.559 -1.880 37.248 1.00 87.88 88 MET A CA 1
ATOM 672 C C . MET A 1 88 ? -25.317 -3.381 37.499 1.00 87.88 88 MET A C 1
ATOM 674 O O . MET A 1 88 ? -24.201 -3.778 37.822 1.00 87.88 88 MET A O 1
ATOM 678 N N . SER A 1 89 ? -26.309 -4.232 37.206 1.00 90.75 89 SER A N 1
ATOM 679 C CA . SER A 1 89 ? -26.201 -5.699 37.287 1.00 90.75 89 SER A CA 1
ATOM 680 C C . SER A 1 89 ? -25.121 -6.298 36.374 1.00 90.75 89 SER A C 1
ATOM 682 O O . SER A 1 89 ? -24.555 -7.352 36.677 1.00 90.75 89 SER A O 1
ATOM 684 N N . TYR A 1 90 ? -24.781 -5.626 35.268 1.00 86.44 90 TYR A N 1
ATOM 685 C CA . TYR A 1 90 ? -23.664 -6.020 34.411 1.00 86.44 90 TYR A CA 1
ATOM 686 C C . TYR A 1 90 ? -22.324 -5.856 35.140 1.00 86.44 90 TYR A C 1
ATOM 688 O O . TYR A 1 90 ? -21.451 -6.714 35.027 1.00 86.44 90 TYR A O 1
ATOM 696 N N . PHE A 1 91 ? -22.161 -4.797 35.935 1.00 87.06 91 PHE A N 1
ATOM 697 C CA . PHE A 1 91 ? -20.931 -4.544 36.691 1.00 87.06 91 PHE A CA 1
ATOM 698 C C . PHE A 1 91 ? -20.800 -5.419 37.942 1.00 87.06 91 PHE A C 1
ATOM 700 O O . PHE A 1 91 ? -19.686 -5.679 38.387 1.00 87.06 91 PHE A O 1
ATOM 707 N N . GLU A 1 92 ? -21.913 -5.914 38.481 1.00 85.75 92 GLU A N 1
ATOM 708 C CA . GLU A 1 92 ? -21.915 -6.862 39.605 1.00 85.75 92 GLU A CA 1
ATOM 709 C C . GLU A 1 92 ? -21.538 -8.286 39.169 1.00 85.75 92 GLU A C 1
ATOM 711 O O . GLU A 1 92 ? -20.887 -9.020 39.909 1.00 85.75 92 GLU A O 1
ATOM 716 N N . THR A 1 93 ? -21.918 -8.679 37.950 1.00 87.44 93 THR A N 1
ATOM 717 C CA . THR A 1 93 ? -21.664 -10.025 37.404 1.00 87.44 93 THR A CA 1
ATOM 718 C C . THR A 1 93 ? -20.362 -10.126 36.608 1.00 87.44 93 THR A C 1
ATOM 720 O O . THR A 1 93 ? -19.798 -11.216 36.476 1.00 87.44 93 THR A O 1
ATOM 723 N N . THR A 1 94 ? -19.848 -9.004 36.095 1.00 84.38 94 THR A N 1
ATOM 724 C CA . THR A 1 94 ? -18.616 -8.970 35.301 1.00 84.38 94 THR A CA 1
ATOM 725 C C . THR A 1 94 ? -17.465 -8.410 36.137 1.00 84.38 94 THR A C 1
ATOM 727 O O . THR A 1 94 ? -17.494 -7.233 36.489 1.00 84.38 94 THR A O 1
ATOM 730 N N . PRO A 1 95 ? -16.410 -9.194 36.433 1.00 85.12 95 PRO A N 1
ATOM 731 C CA . PRO A 1 95 ? -15.300 -8.697 37.234 1.00 85.12 95 PRO A CA 1
ATOM 732 C C . PRO A 1 95 ? -14.613 -7.532 36.516 1.00 85.12 95 PRO A C 1
ATOM 734 O O . PRO A 1 95 ? -14.235 -7.645 35.347 1.00 85.12 95 PRO A O 1
ATOM 737 N N . LEU A 1 96 ? -14.412 -6.428 37.235 1.00 85.69 96 LEU A N 1
ATOM 738 C CA . LEU A 1 96 ? -13.883 -5.171 36.694 1.00 85.69 96 LEU A CA 1
ATOM 739 C C . LEU A 1 96 ? -12.509 -5.358 36.022 1.00 85.69 96 LEU A C 1
ATOM 741 O O . LEU A 1 96 ? -12.239 -4.760 34.985 1.00 85.69 96 LEU A O 1
ATOM 745 N N . GLY A 1 97 ? -11.688 -6.289 36.524 1.00 86.94 97 GLY A N 1
ATOM 746 C CA . GLY A 1 97 ? -10.416 -6.672 35.900 1.00 86.94 97 GLY A CA 1
ATOM 747 C C . GLY A 1 97 ? -10.554 -7.282 34.498 1.00 86.94 97 GLY A C 1
ATOM 748 O O . GLY A 1 97 ? -9.711 -7.040 33.640 1.00 86.94 97 GLY A O 1
ATOM 749 N N . ARG A 1 98 ? -11.641 -8.014 34.209 1.00 86.81 98 ARG A N 1
ATOM 750 C CA . ARG A 1 98 ? -11.907 -8.550 32.861 1.00 86.81 98 ARG A CA 1
ATOM 751 C C . ARG A 1 98 ? -12.301 -7.441 31.893 1.00 86.81 98 ARG A C 1
ATOM 753 O O . ARG A 1 98 ? -11.909 -7.481 30.733 1.00 86.81 98 ARG A O 1
ATOM 760 N N . LEU A 1 99 ? -13.056 -6.453 32.371 1.00 87.31 99 LEU A N 1
ATOM 761 C CA . LEU A 1 99 ? -13.393 -5.266 31.590 1.00 87.31 99 LEU A CA 1
ATOM 762 C C . LEU A 1 99 ? -12.123 -4.480 31.234 1.00 87.31 99 LEU A C 1
ATOM 764 O O . LEU A 1 99 ? -11.931 -4.117 30.079 1.00 87.31 99 LEU A O 1
ATOM 768 N N . LEU A 1 100 ? -11.240 -4.288 32.216 1.00 87.81 100 LEU A N 1
ATOM 769 C CA . LEU A 1 100 ? -9.957 -3.606 32.053 1.00 87.81 100 LEU A CA 1
ATOM 770 C C . LEU A 1 100 ? -9.058 -4.323 31.041 1.00 87.81 100 LEU A C 1
ATOM 772 O O . LEU A 1 100 ? -8.618 -3.682 30.094 1.00 87.81 100 LEU A O 1
ATOM 776 N N . ASN A 1 101 ? -8.891 -5.646 31.162 1.00 90.19 101 ASN A N 1
ATOM 777 C CA . ASN A 1 101 ? -8.134 -6.442 30.187 1.00 90.19 101 ASN A CA 1
ATOM 778 C C . ASN A 1 101 ? -8.695 -6.318 28.767 1.00 90.19 101 ASN A C 1
ATOM 780 O O . ASN A 1 101 ? -7.938 -6.272 27.807 1.00 90.19 101 ASN A O 1
ATOM 784 N N . ARG A 1 102 ? -10.017 -6.217 28.620 1.00 88.31 102 ARG A N 1
ATOM 785 C CA . ARG A 1 102 ? -10.660 -6.051 27.315 1.00 88.31 102 ARG A CA 1
ATOM 786 C C . ARG A 1 102 ? -10.421 -4.658 26.715 1.00 88.31 102 ARG A C 1
ATOM 788 O O . ARG A 1 102 ? -10.369 -4.510 25.503 1.00 88.31 102 ARG A O 1
ATOM 795 N N . PHE A 1 103 ? -10.289 -3.629 27.551 1.00 88.56 103 PHE A N 1
ATOM 796 C CA . PHE A 1 103 ? -9.961 -2.273 27.098 1.00 88.56 103 PHE A CA 1
ATOM 797 C C . PHE A 1 103 ? -8.479 -2.075 26.791 1.00 88.56 103 PHE A C 1
ATOM 799 O O . PHE A 1 103 ? -8.156 -1.192 26.003 1.00 88.56 103 PHE A O 1
ATOM 806 N N . THR A 1 104 ? -7.593 -2.842 27.424 1.00 89.81 104 THR A N 1
ATOM 807 C CA . THR A 1 104 ? -6.147 -2.733 27.223 1.00 89.81 104 THR A CA 1
ATOM 808 C C . THR A 1 104 ? -5.653 -3.776 26.230 1.00 89.81 104 THR A C 1
ATOM 810 O O . THR A 1 104 ? -5.330 -3.435 25.099 1.00 89.81 104 THR A O 1
ATOM 813 N N . TYR A 1 105 ? -5.657 -5.046 26.627 1.00 91.31 105 TYR A N 1
ATOM 814 C CA . TYR A 1 105 ? -5.045 -6.143 25.884 1.00 91.31 105 TYR A CA 1
ATOM 815 C C . TYR A 1 105 ? -5.742 -6.408 24.547 1.00 91.31 105 TYR A C 1
ATOM 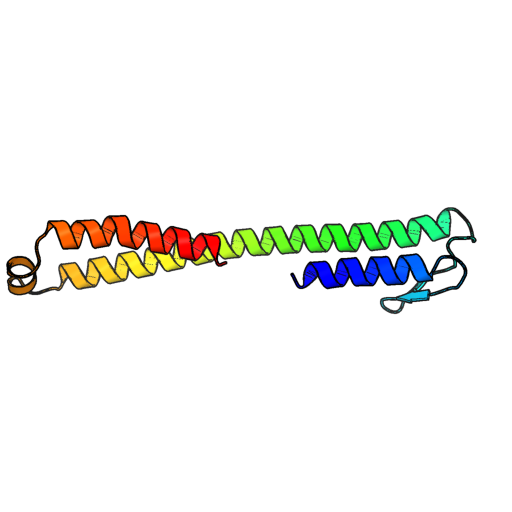817 O O . TYR A 1 105 ? -5.090 -6.485 23.508 1.00 91.31 105 TYR A O 1
ATOM 825 N N . ASP A 1 106 ? -7.075 -6.481 24.538 1.00 90.19 106 ASP A N 1
ATOM 826 C CA . ASP A 1 106 ? -7.794 -6.766 23.290 1.00 90.19 106 ASP A CA 1
ATOM 827 C C . ASP A 1 106 ? -7.721 -5.580 22.312 1.00 90.19 106 ASP A C 1
ATOM 829 O O . ASP A 1 106 ? -7.645 -5.785 21.102 1.00 90.19 106 ASP A O 1
ATOM 833 N N . MET A 1 107 ? -7.700 -4.341 22.817 1.00 89.25 107 MET A N 1
ATOM 834 C CA . MET A 1 107 ? -7.507 -3.147 21.983 1.00 89.25 107 MET A CA 1
ATOM 835 C C . MET A 1 107 ? -6.096 -3.078 21.396 1.00 89.25 107 MET A C 1
ATOM 837 O O . MET A 1 107 ? -5.954 -2.772 20.218 1.00 89.25 107 MET A O 1
ATOM 841 N N . GLU A 1 108 ? -5.071 -3.423 22.176 1.00 90.44 108 GLU A N 1
ATOM 842 C CA . GLU A 1 108 ? -3.692 -3.520 21.690 1.00 90.44 108 GLU A CA 1
ATOM 843 C C . GLU A 1 108 ? -3.572 -4.549 20.556 1.00 90.44 108 GLU A C 1
ATOM 845 O O . GLU A 1 108 ? -2.956 -4.277 19.523 1.00 90.44 108 GLU A O 1
ATOM 850 N N . ILE A 1 109 ? -4.234 -5.704 20.697 1.00 89.75 109 ILE A N 1
ATOM 851 C CA . ILE A 1 109 ? -4.296 -6.712 19.632 1.00 89.75 109 ILE A CA 1
ATOM 852 C C . ILE A 1 109 ? -4.999 -6.153 18.394 1.00 89.75 109 ILE A C 1
ATOM 854 O O . ILE A 1 109 ? -4.504 -6.341 17.285 1.00 89.75 109 ILE A O 1
ATOM 858 N N . VAL A 1 110 ? -6.139 -5.473 18.550 1.00 87.31 110 VAL A N 1
ATOM 859 C CA . VAL A 1 110 ? -6.869 -4.880 17.418 1.00 87.31 110 VAL A CA 1
ATOM 860 C C . VAL A 1 110 ? -6.003 -3.853 16.686 1.00 87.31 110 VAL A C 1
ATOM 862 O O . VAL A 1 110 ? -5.917 -3.908 15.460 1.00 87.31 110 VAL A O 1
ATOM 865 N N . ASP A 1 111 ? -5.311 -2.977 17.410 1.00 86.56 111 ASP A N 1
ATOM 866 C CA . ASP A 1 111 ? -4.427 -1.963 16.828 1.00 86.56 111 ASP A CA 1
ATOM 867 C C . ASP A 1 111 ? -3.258 -2.602 16.068 1.00 86.56 111 ASP A C 1
ATOM 869 O O . ASP A 1 111 ? -2.942 -2.207 14.937 1.00 86.56 111 ASP A O 1
ATOM 873 N N . PHE A 1 112 ? -2.658 -3.644 16.645 1.00 87.25 112 PHE A N 1
ATOM 874 C CA . PHE A 1 112 ? -1.597 -4.409 16.001 1.00 87.25 112 PHE A CA 1
ATOM 875 C C . PHE A 1 112 ? -2.091 -5.113 14.730 1.00 87.25 112 PHE A C 1
ATOM 877 O O . PHE A 1 112 ? -1.472 -4.998 13.672 1.00 87.25 112 PHE A O 1
ATOM 884 N N . VAL A 1 113 ? -3.236 -5.796 14.803 1.00 87.06 113 VAL A N 1
ATOM 885 C CA . VAL A 1 113 ? -3.841 -6.536 13.686 1.00 87.06 113 VAL A CA 1
ATOM 886 C C . VAL A 1 113 ? -4.237 -5.598 12.547 1.00 87.06 113 VAL A C 1
ATOM 888 O O . VAL A 1 113 ? -3.995 -5.931 11.387 1.00 87.06 113 VAL A O 1
ATOM 891 N N . LEU A 1 114 ? -4.815 -4.434 12.852 1.00 83.75 114 LEU A N 1
ATOM 892 C CA . LEU A 1 114 ? -5.193 -3.439 11.846 1.00 83.75 114 LEU A CA 1
ATOM 893 C C . LEU A 1 114 ? -3.969 -2.836 11.150 1.00 83.75 114 LEU A C 1
ATOM 895 O O . LEU A 1 114 ? -4.022 -2.579 9.953 1.00 83.75 114 LEU A O 1
ATOM 899 N N . THR A 1 115 ? -2.864 -2.655 11.874 1.00 79.81 115 THR A N 1
ATOM 900 C CA . THR A 1 115 ? -1.629 -2.090 11.312 1.00 79.81 115 THR A CA 1
ATOM 901 C C . THR A 1 115 ? -0.826 -3.122 10.508 1.00 79.81 115 THR A C 1
ATOM 903 O O . THR A 1 115 ? -0.211 -2.772 9.508 1.00 79.81 115 THR A O 1
ATOM 906 N N . GLN A 1 116 ? -0.819 -4.393 10.923 1.00 76.88 116 GLN A N 1
ATOM 907 C CA . GLN A 1 116 ? -0.038 -5.461 10.277 1.00 76.88 116 GLN A CA 1
ATOM 908 C C . GLN A 1 116 ? -0.705 -6.053 9.030 1.00 76.88 116 GLN A C 1
ATOM 910 O O . GLN A 1 116 ? -0.005 -6.507 8.127 1.00 76.88 116 GLN A O 1
ATOM 915 N N . ASN A 1 117 ? -2.041 -6.094 8.982 1.00 68.38 117 ASN A N 1
ATOM 916 C CA . ASN A 1 117 ? -2.770 -6.729 7.877 1.00 68.38 117 ASN A CA 1
ATOM 917 C C . ASN A 1 117 ? -3.163 -5.763 6.747 1.00 68.38 117 ASN A C 1
ATOM 919 O O . ASN A 1 117 ? -3.714 -6.221 5.743 1.00 68.38 117 ASN A O 1
ATOM 923 N N . MET A 1 118 ? -2.915 -4.457 6.90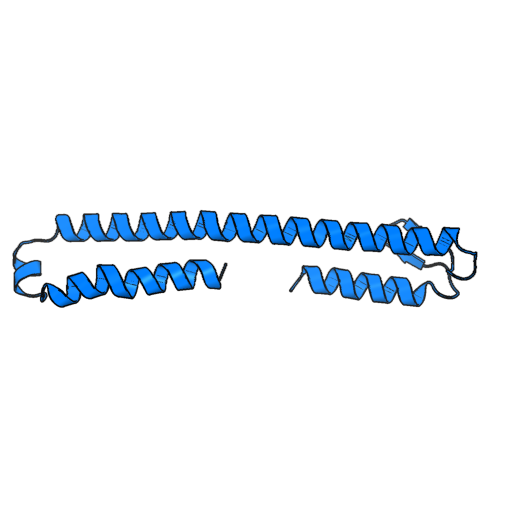0 1.00 59.97 118 MET A N 1
ATOM 924 C CA . MET A 1 118 ? -3.222 -3.430 5.892 1.00 59.97 118 MET A CA 1
ATOM 925 C C . MET A 1 118 ? -2.000 -3.012 5.067 1.00 59.97 118 MET A C 1
ATOM 927 O O . MET A 1 118 ? -2.200 -2.700 3.869 1.00 59.97 118 MET A O 1
#

pLDDT: mean 87.69, std 5.34, range [59.97, 94.62]

Foldseek 3Di:
DVLVVVLVVLVVQVVVLQQQWGQDPNDIQHRPVVDDVSVVVSVVVSVVSVVVVVVVVVVVLVCLLVVLVVVLVVVLVVLVVVVVPDDPVCPVPDPVVVVVCCNPVVSVVSSVCSNVVD

InterPro domains:
  IPR011527 ABC transporter type 1, transmembrane domain [PF00664] (30-118)
  IPR011527 ABC transporter type 1, transmembrane domain [PS50929] (9-118)
  IPR036640 ABC transporter type 1, transmembrane domain superfamily [G3DSA:1.20.1560.10] (13-118)
  IPR036640 ABC transporter type 1, transmembrane domain superfamily [SSF90123] (37-117)
  IPR050173 ATP-binding cassette transporter C-like [PTHR24223] (3-117)

Radius of gyration: 26.64 Å; chains: 1; bounding box: 51×17×71 Å

Organism: NCBI:txid265537